Protein AF-A0A9W6RUA5-F1 (afdb_monomer_lite)

Structure (mmCIF, N/CA/C/O backbone):
data_AF-A0A9W6RUA5-F1
#
_entry.id   AF-A0A9W6RUA5-F1
#
loop_
_atom_site.group_PDB
_atom_site.id
_atom_site.type_symbol
_atom_site.label_atom_id
_atom_site.label_alt_id
_atom_site.label_comp_id
_atom_site.label_asym_id
_atom_site.label_entity_id
_atom_site.label_seq_id
_atom_site.pdbx_PDB_ins_code
_atom_site.Cartn_x
_atom_site.Cartn_y
_atom_site.Cartn_z
_atom_site.occupancy
_atom_site.B_iso_or_equiv
_atom_site.auth_seq_id
_atom_site.auth_comp_id
_atom_site.auth_asym_id
_atom_site.auth_atom_id
_atom_site.pdbx_PDB_model_num
ATOM 1 N N . MET A 1 1 ? -28.485 6.569 -10.628 1.00 44.81 1 MET A N 1
ATOM 2 C CA . MET A 1 1 ? -27.071 6.946 -10.854 1.00 44.81 1 MET A CA 1
ATOM 3 C C . MET A 1 1 ? -26.213 5.775 -10.408 1.00 44.81 1 MET A C 1
ATOM 5 O O . MET A 1 1 ? -26.311 5.392 -9.252 1.00 44.81 1 MET A O 1
ATOM 9 N N . SER A 1 2 ? -25.465 5.140 -11.313 1.00 49.28 2 SER A N 1
ATOM 10 C CA . SER A 1 2 ? -24.603 4.003 -10.961 1.00 49.28 2 SER A CA 1
ATOM 11 C C . SER A 1 2 ? -23.405 4.520 -10.165 1.00 49.28 2 SER A C 1
ATOM 13 O O . SER A 1 2 ? -22.523 5.155 -10.741 1.00 49.28 2 SER A O 1
ATOM 15 N N . HIS A 1 3 ? -23.369 4.269 -8.856 1.00 57.75 3 HIS A N 1
ATOM 16 C CA . HIS A 1 3 ? -22.148 4.413 -8.066 1.00 57.75 3 HIS A CA 1
ATOM 17 C C . HIS A 1 3 ? -21.137 3.406 -8.623 1.00 57.75 3 HIS A C 1
ATOM 19 O O . HIS A 1 3 ? -21.284 2.200 -8.449 1.00 57.75 3 HIS A O 1
ATOM 25 N N . ARG A 1 4 ? -20.159 3.872 -9.405 1.00 68.81 4 ARG A N 1
ATOM 26 C CA . ARG A 1 4 ? -19.074 3.008 -9.868 1.00 68.81 4 ARG A CA 1
ATOM 27 C C . ARG A 1 4 ? -18.076 2.908 -8.720 1.00 68.81 4 ARG A C 1
ATOM 29 O O . ARG A 1 4 ? -17.213 3.775 -8.579 1.00 68.81 4 ARG A O 1
ATOM 36 N N . SER A 1 5 ? -18.253 1.891 -7.882 1.00 66.44 5 SER A N 1
ATOM 37 C CA . SER A 1 5 ? -17.296 1.547 -6.835 1.00 66.44 5 SER A CA 1
ATOM 38 C C . SER A 1 5 ? -15.910 1.380 -7.432 1.00 66.44 5 SER A C 1
ATOM 40 O O . SER A 1 5 ? -15.741 0.642 -8.403 1.00 66.44 5 SER A O 1
ATOM 42 N N . ARG A 1 6 ? -14.923 2.091 -6.888 1.00 83.75 6 ARG A N 1
ATOM 43 C CA . ARG A 1 6 ? -13.527 1.967 -7.335 1.00 83.75 6 ARG A CA 1
ATOM 44 C C . ARG A 1 6 ? -12.754 0.926 -6.527 1.00 83.75 6 ARG A C 1
ATOM 46 O O . ARG A 1 6 ? -11.753 0.433 -7.027 1.00 83.75 6 ARG A O 1
ATOM 53 N N . ILE A 1 7 ? -13.207 0.624 -5.305 1.00 92.94 7 ILE A N 1
ATOM 54 C CA . ILE A 1 7 ? -12.603 -0.352 -4.385 1.00 92.94 7 ILE A CA 1
ATOM 55 C C . ILE A 1 7 ? -13.745 -1.046 -3.615 1.00 92.94 7 ILE A C 1
ATOM 57 O O . ILE A 1 7 ? -14.119 -0.588 -2.527 1.00 92.94 7 ILE A O 1
ATOM 61 N N . PRO A 1 8 ? -14.350 -2.099 -4.193 1.00 92.75 8 PRO A N 1
ATOM 62 C CA . PRO A 1 8 ? -15.523 -2.770 -3.627 1.00 92.75 8 PRO A CA 1
ATOM 63 C C . PRO A 1 8 ? -15.309 -3.297 -2.203 1.00 92.75 8 PRO A C 1
ATOM 65 O O . PRO A 1 8 ? -16.216 -3.245 -1.375 1.00 92.75 8 PRO A O 1
ATOM 68 N N . GLU A 1 9 ? -14.101 -3.758 -1.885 1.00 93.56 9 GLU A N 1
ATOM 69 C CA . GLU A 1 9 ? -13.747 -4.313 -0.579 1.00 93.56 9 GLU A CA 1
ATOM 70 C C . GLU A 1 9 ? -13.889 -3.271 0.534 1.00 93.56 9 GLU A C 1
ATOM 72 O O . GLU A 1 9 ? -14.324 -3.603 1.634 1.00 93.56 9 GLU A O 1
ATOM 77 N N . LEU A 1 10 ? -13.568 -2.004 0.249 1.00 94.62 10 LEU A N 1
ATOM 78 C CA . LEU A 1 10 ? -13.733 -0.904 1.201 1.00 94.62 10 LEU A CA 1
ATOM 79 C C . LEU A 1 10 ? -15.156 -0.356 1.211 1.00 94.62 10 LEU A C 1
ATOM 81 O O . LEU A 1 10 ? -15.671 -0.034 2.278 1.00 94.62 10 LEU A O 1
ATOM 85 N N . GLU A 1 11 ? -15.794 -0.247 0.046 1.00 92.44 11 GLU A N 1
ATOM 86 C CA . GLU A 1 11 ? -17.164 0.269 -0.048 1.00 92.44 11 GLU A CA 1
ATOM 87 C C . GLU A 1 11 ? -18.179 -0.665 0.622 1.00 92.44 11 GLU A C 1
ATOM 89 O O . GLU A 1 11 ? -19.146 -0.194 1.215 1.00 92.44 11 GLU A O 1
ATOM 94 N N . SER A 1 12 ? -17.936 -1.979 0.592 1.00 92.38 12 SER A N 1
ATOM 95 C CA . SER A 1 12 ? -18.800 -2.968 1.251 1.00 92.38 12 SER A CA 1
ATOM 96 C C . SER A 1 12 ? -18.865 -2.820 2.780 1.00 92.38 12 SER A C 1
ATOM 98 O O . SER A 1 12 ? -19.728 -3.416 3.426 1.00 92.38 12 SER A O 1
ATOM 100 N N . ILE A 1 13 ? -17.971 -2.024 3.374 1.00 95.00 13 ILE A N 1
ATOM 101 C CA . ILE A 1 13 ? -17.905 -1.795 4.815 1.00 95.00 13 ILE A CA 1
ATOM 102 C C . ILE A 1 13 ? -18.815 -0.620 5.180 1.00 95.00 13 ILE A C 1
ATOM 104 O O . ILE A 1 13 ? -18.435 0.548 5.102 1.00 95.00 13 ILE A O 1
ATOM 108 N N . GLU A 1 14 ? -20.021 -0.935 5.644 1.00 93.44 14 GLU A N 1
ATOM 109 C CA . GLU A 1 14 ? -20.927 0.062 6.214 1.00 93.44 14 GLU A CA 1
ATOM 110 C C . GLU A 1 14 ? -20.340 0.648 7.513 1.00 93.44 14 GLU A C 1
ATOM 112 O O . GLU A 1 14 ? -19.930 -0.082 8.423 1.00 93.44 14 GLU A O 1
ATOM 117 N N . TRP A 1 15 ? -20.328 1.979 7.636 1.00 93.06 15 TRP A N 1
ATOM 118 C CA . TRP A 1 15 ? -19.870 2.672 8.843 1.00 93.06 15 TRP A CA 1
ATOM 119 C C . TRP A 1 15 ? -20.868 2.516 9.993 1.00 93.06 15 TRP A C 1
ATOM 121 O O . TRP A 1 15 ? -21.678 3.399 10.270 1.00 93.06 15 TRP A O 1
ATOM 131 N N . LYS A 1 16 ? -20.787 1.382 10.693 1.00 92.06 16 LYS A N 1
ATOM 132 C CA . LYS A 1 16 ? -21.674 1.044 11.803 1.00 92.06 16 LYS A CA 1
ATOM 133 C C . LYS A 1 16 ? -20.898 0.544 13.018 1.00 92.06 16 LYS A C 1
ATOM 135 O O . LYS A 1 16 ? -20.475 -0.609 13.110 1.00 92.06 16 LYS A O 1
ATOM 140 N N . GLY A 1 17 ? -20.786 1.425 14.009 1.00 87.38 17 GLY A N 1
ATOM 141 C CA . GLY A 1 17 ? -20.171 1.120 15.297 1.00 87.38 17 GLY A CA 1
ATOM 142 C C . GLY A 1 17 ? -18.655 0.918 15.230 1.00 87.38 17 GLY A C 1
ATOM 143 O O . GLY A 1 17 ? -17.983 1.297 14.279 1.00 87.38 17 GLY A O 1
ATOM 144 N N . SER A 1 18 ? -18.094 0.332 16.286 1.00 88.69 18 SER A N 1
ATOM 145 C CA . SER A 1 18 ? -16.641 0.197 16.449 1.00 88.69 18 SER A CA 1
ATOM 146 C C . SER A 1 18 ? -16.002 -0.858 15.554 1.00 88.69 18 SER A C 1
ATOM 148 O O . SER A 1 18 ? -14.815 -0.765 15.235 1.00 88.69 18 SER A O 1
ATOM 150 N N . LYS A 1 19 ? -16.780 -1.863 15.145 1.00 93.56 19 LYS A N 1
ATOM 151 C CA . LYS A 1 19 ? -16.299 -2.960 14.309 1.00 93.56 19 LYS A CA 1
ATOM 152 C C . LYS A 1 19 ? -15.930 -2.484 12.902 1.00 93.56 19 LYS A C 1
ATOM 154 O O . LYS A 1 19 ? -14.888 -2.897 12.403 1.00 93.56 19 LYS A O 1
ATOM 159 N N . SER A 1 20 ? -16.706 -1.571 12.311 1.00 96.44 20 SER A N 1
ATOM 160 C CA . SER A 1 20 ? -16.448 -1.083 10.951 1.00 96.44 20 SER A CA 1
ATOM 161 C C . SER A 1 20 ? -15.109 -0.352 10.828 1.00 96.44 20 SER A C 1
ATOM 163 O O . SER A 1 20 ? -14.445 -0.484 9.811 1.00 96.44 20 SER A O 1
ATOM 165 N N . VAL A 1 21 ? -14.648 0.349 11.875 1.00 96.50 21 VAL A N 1
ATOM 166 C CA . VAL A 1 21 ? -13.318 0.992 11.880 1.00 96.50 21 VAL A CA 1
ATOM 167 C C . VAL A 1 21 ? -12.201 -0.048 11.825 1.00 96.50 21 VAL A C 1
ATOM 169 O O . VAL A 1 21 ? -11.250 0.094 11.059 1.00 96.50 21 VAL A O 1
ATOM 172 N N . ALA A 1 22 ? -12.319 -1.115 12.619 1.00 96.44 22 ALA A N 1
ATOM 173 C CA . ALA A 1 22 ? -11.337 -2.192 12.625 1.00 96.44 22 ALA A CA 1
ATOM 174 C C . ALA A 1 22 ? -11.327 -2.956 11.294 1.00 96.44 22 ALA A C 1
ATOM 176 O O . ALA A 1 22 ? -10.247 -3.253 10.779 1.00 96.44 22 ALA A O 1
ATOM 177 N N . ASP A 1 23 ? -12.510 -3.232 10.742 1.00 97.62 23 ASP A N 1
ATOM 178 C CA . ASP A 1 23 ? -12.665 -3.908 9.457 1.00 97.62 23 ASP A CA 1
ATOM 179 C C . ASP A 1 23 ? -12.092 -3.038 8.323 1.00 97.62 23 ASP A C 1
ATOM 181 O O . ASP A 1 23 ? -11.258 -3.519 7.561 1.00 97.62 23 ASP A O 1
ATOM 185 N N . TYR A 1 24 ? -12.405 -1.737 8.280 1.00 97.88 24 TYR A N 1
ATOM 186 C CA . TYR A 1 24 ? -11.880 -0.808 7.270 1.00 97.88 24 TYR A CA 1
ATOM 187 C C . TYR A 1 24 ? -10.355 -0.677 7.332 1.00 97.88 24 TYR A C 1
ATOM 189 O O . TYR A 1 24 ? -9.669 -0.805 6.317 1.00 97.88 24 TYR A O 1
ATOM 197 N N . SER A 1 25 ? -9.797 -0.481 8.532 1.00 97.69 25 SER A N 1
ATOM 198 C CA . SER A 1 25 ? -8.345 -0.437 8.733 1.00 97.69 25 SER A CA 1
ATOM 199 C C . SER A 1 25 ? -7.656 -1.724 8.291 1.00 97.69 25 SER A C 1
ATOM 201 O O . SER A 1 25 ? -6.570 -1.664 7.716 1.00 97.69 25 SER A O 1
ATOM 203 N N . ARG A 1 26 ? -8.252 -2.889 8.571 1.00 98.19 26 ARG A N 1
ATOM 204 C CA . ARG A 1 26 ? -7.689 -4.183 8.178 1.00 98.19 26 ARG A CA 1
ATOM 205 C C . ARG A 1 26 ? -7.740 -4.363 6.663 1.00 98.19 26 ARG A C 1
ATOM 207 O O . ARG A 1 26 ? -6.691 -4.593 6.072 1.00 98.19 26 ARG A O 1
ATOM 214 N N . THR A 1 27 ? -8.915 -4.212 6.057 1.00 98.25 27 THR A N 1
ATOM 215 C CA . THR A 1 27 ? -9.113 -4.390 4.613 1.00 98.25 27 THR A CA 1
ATOM 216 C C . THR A 1 27 ? -8.244 -3.424 3.816 1.00 98.25 27 THR A C 1
ATOM 218 O O . THR A 1 27 ? -7.530 -3.842 2.913 1.00 98.25 27 THR A O 1
ATOM 221 N N . GLY A 1 28 ? -8.206 -2.143 4.194 1.00 98.12 28 GLY A N 1
ATOM 222 C CA . GLY A 1 28 ? -7.357 -1.164 3.513 1.00 98.12 28 GLY A CA 1
ATOM 223 C C . GLY A 1 28 ? -5.864 -1.459 3.664 1.00 98.12 28 GLY A C 1
ATOM 224 O O . GLY A 1 28 ? -5.095 -1.240 2.732 1.00 98.12 28 GLY A O 1
ATOM 225 N N . ARG A 1 29 ? -5.436 -1.975 4.825 1.00 98.25 29 ARG A N 1
ATOM 226 C CA . ARG A 1 29 ? -4.042 -2.379 5.041 1.00 98.25 29 ARG A CA 1
ATOM 227 C C . ARG A 1 29 ? -3.675 -3.553 4.142 1.00 98.25 29 ARG A C 1
ATOM 229 O O . ARG A 1 29 ? -2.571 -3.560 3.609 1.00 98.25 29 ARG A O 1
ATOM 236 N N . ASP A 1 30 ? -4.563 -4.529 4.012 1.00 98.31 30 ASP A N 1
ATOM 237 C CA . ASP A 1 30 ? -4.330 -5.705 3.177 1.00 98.31 30 ASP A CA 1
ATOM 238 C C . ASP A 1 30 ? -4.241 -5.281 1.697 1.00 98.31 30 ASP A C 1
ATOM 240 O O . ASP A 1 30 ? -3.213 -5.526 1.073 1.00 98.31 30 ASP A O 1
ATOM 244 N N . LEU A 1 31 ? -5.179 -4.456 1.210 1.00 98.31 31 LEU A N 1
ATOM 245 C CA . LEU A 1 31 ? -5.121 -3.863 -0.137 1.00 98.31 31 LEU A CA 1
ATOM 246 C C . LEU A 1 31 ? -3.827 -3.084 -0.410 1.00 98.31 31 LEU A C 1
ATOM 248 O O . LEU A 1 31 ? -3.216 -3.227 -1.466 1.00 98.31 31 LEU A O 1
ATOM 252 N N . ALA A 1 32 ? -3.385 -2.253 0.538 1.00 98.44 32 ALA A N 1
ATOM 253 C CA . ALA A 1 32 ? -2.148 -1.492 0.384 1.00 98.44 32 ALA A CA 1
ATOM 254 C C . ALA A 1 32 ? -0.918 -2.413 0.314 1.00 98.44 32 ALA A C 1
ATOM 256 O O . ALA A 1 32 ? 0.016 -2.144 -0.437 1.00 98.44 32 ALA A O 1
ATOM 257 N N . ARG A 1 33 ? -0.901 -3.519 1.068 1.00 98.38 33 ARG A N 1
ATOM 258 C CA . ARG A 1 33 ? 0.197 -4.496 1.016 1.00 98.38 33 ARG A CA 1
ATOM 259 C C . ARG A 1 33 ? 0.203 -5.278 -0.291 1.00 98.38 33 ARG A C 1
ATOM 261 O O . ARG A 1 33 ? 1.280 -5.459 -0.853 1.00 98.38 33 ARG A O 1
ATOM 268 N N . ASP A 1 34 ? -0.966 -5.680 -0.772 1.00 98.44 34 ASP A N 1
ATOM 269 C CA . ASP A 1 34 ? -1.104 -6.385 -2.046 1.00 98.44 34 ASP A CA 1
ATOM 270 C C . ASP A 1 34 ? -0.643 -5.483 -3.195 1.00 98.44 34 ASP A C 1
ATOM 272 O O . ASP A 1 34 ? 0.176 -5.883 -4.022 1.00 98.44 34 ASP A O 1
ATOM 276 N N . PHE A 1 35 ? -1.051 -4.210 -3.180 1.00 98.44 35 PHE A N 1
ATOM 277 C CA . PHE A 1 35 ? -0.605 -3.258 -4.190 1.00 98.44 35 PHE A CA 1
ATOM 278 C C . PHE A 1 35 ? 0.890 -2.930 -4.078 1.00 98.44 35 PHE A C 1
ATOM 280 O O . PHE A 1 35 ? 1.566 -2.778 -5.094 1.00 98.44 35 PHE A O 1
ATOM 287 N N . ALA A 1 36 ? 1.444 -2.860 -2.863 1.00 98.69 36 ALA A N 1
ATOM 288 C CA . ALA A 1 36 ? 2.886 -2.718 -2.674 1.00 98.69 36 ALA A CA 1
ATOM 289 C C . ALA A 1 36 ? 3.655 -3.881 -3.320 1.00 98.69 36 ALA A C 1
ATOM 291 O O . ALA A 1 36 ? 4.673 -3.654 -3.974 1.00 98.69 36 ALA A O 1
ATOM 292 N N . TRP A 1 37 ? 3.169 -5.112 -3.144 1.00 98.50 37 TRP A N 1
ATOM 293 C CA . TRP A 1 37 ? 3.781 -6.302 -3.727 1.00 98.50 37 TRP A CA 1
ATOM 294 C C . TRP A 1 37 ? 3.714 -6.282 -5.258 1.00 98.50 37 TRP A C 1
ATOM 296 O O . TRP A 1 37 ? 4.745 -6.452 -5.907 1.00 98.50 37 TRP A O 1
ATOM 306 N N . GLU A 1 38 ? 2.546 -5.962 -5.821 1.00 98.62 38 GLU A N 1
ATOM 307 C CA . GLU A 1 38 ? 2.345 -5.832 -7.270 1.00 98.62 38 GLU A CA 1
ATOM 308 C C . GLU A 1 38 ? 3.291 -4.788 -7.884 1.00 98.62 38 GLU A C 1
ATOM 310 O O . GLU A 1 38 ? 3.996 -5.063 -8.855 1.00 98.62 38 GLU A O 1
ATOM 315 N N . LEU A 1 39 ? 3.383 -3.600 -7.274 1.00 98.69 39 LEU A N 1
ATOM 316 C CA . LEU A 1 39 ? 4.283 -2.533 -7.724 1.00 98.69 39 LEU A CA 1
ATOM 317 C C . LEU A 1 39 ? 5.757 -2.947 -7.648 1.00 98.69 39 LEU A C 1
ATOM 319 O O . LEU A 1 39 ? 6.548 -2.561 -8.510 1.00 98.69 39 LEU A O 1
ATOM 323 N N . HIS A 1 40 ? 6.139 -3.712 -6.623 1.00 98.31 40 HIS A N 1
ATOM 324 C CA . HIS A 1 40 ? 7.506 -4.198 -6.473 1.00 98.31 40 HIS A CA 1
ATOM 325 C C . HIS A 1 40 ? 7.851 -5.238 -7.544 1.00 98.31 40 HIS A C 1
ATOM 327 O O . HIS A 1 40 ? 8.877 -5.093 -8.205 1.00 98.31 40 HIS A O 1
ATOM 333 N N . SER A 1 41 ? 6.972 -6.221 -7.766 1.00 98.31 41 SER A N 1
ATOM 334 C CA . SER A 1 41 ? 7.133 -7.237 -8.817 1.00 98.31 41 SER A CA 1
ATOM 335 C C . SER A 1 41 ? 7.194 -6.594 -10.206 1.00 98.31 41 SER A C 1
ATOM 337 O O . SER A 1 41 ? 8.151 -6.792 -10.956 1.00 98.31 41 SER A O 1
ATOM 339 N N . SER A 1 42 ? 6.245 -5.700 -10.502 1.00 98.56 42 SER A N 1
ATOM 340 C CA . SER A 1 42 ? 6.215 -4.911 -11.738 1.00 98.56 42 SER A CA 1
ATOM 341 C C . SER A 1 42 ? 7.488 -4.079 -11.948 1.00 98.56 42 SER A C 1
ATOM 343 O O . SER A 1 42 ? 7.915 -3.872 -13.084 1.00 98.56 42 SER A O 1
ATOM 345 N N . ALA A 1 43 ? 8.130 -3.591 -10.879 1.00 98.62 43 ALA A N 1
ATOM 346 C CA . ALA A 1 43 ? 9.393 -2.865 -10.993 1.00 98.62 43 ALA A CA 1
ATOM 347 C C . ALA A 1 43 ? 10.536 -3.757 -11.494 1.00 98.62 43 ALA A C 1
ATOM 349 O O . ALA A 1 43 ? 11.358 -3.299 -12.293 1.00 98.62 43 ALA A O 1
ATOM 350 N N . ASP A 1 44 ? 10.598 -5.006 -11.031 1.00 98.25 44 ASP A N 1
ATOM 351 C CA . ASP A 1 44 ? 11.619 -5.966 -11.447 1.00 98.25 44 ASP A CA 1
ATOM 352 C C . ASP A 1 44 ? 11.420 -6.378 -12.911 1.00 98.25 44 ASP A C 1
ATOM 354 O O . ASP A 1 44 ? 12.371 -6.328 -13.699 1.00 98.25 44 ASP A O 1
ATOM 358 N N . GLU A 1 45 ? 10.178 -6.672 -13.304 1.00 98.50 45 GLU A N 1
ATOM 359 C CA . GLU A 1 45 ? 9.821 -6.981 -14.692 1.00 98.50 45 GLU A CA 1
ATOM 360 C C . GLU A 1 45 ? 10.129 -5.810 -15.632 1.00 98.50 45 GLU A C 1
ATOM 362 O O . GLU A 1 45 ? 10.820 -5.973 -16.643 1.00 98.50 45 GLU A O 1
ATOM 367 N N . LEU A 1 46 ? 9.701 -4.596 -15.267 1.00 98.31 46 LEU A N 1
ATOM 368 C CA . LEU A 1 46 ? 9.961 -3.392 -16.052 1.00 98.31 46 LEU A CA 1
ATOM 369 C C . LEU A 1 46 ? 11.464 -3.144 -16.212 1.00 98.31 46 LEU A C 1
ATOM 371 O O . LEU A 1 46 ? 11.936 -2.827 -17.307 1.00 98.31 46 LEU A O 1
ATOM 375 N N . GLN A 1 47 ? 12.241 -3.299 -15.136 1.00 98.38 47 GLN A N 1
ATOM 376 C CA . GLN A 1 47 ? 13.690 -3.135 -15.200 1.00 98.38 47 GLN A CA 1
ATOM 377 C C . GLN A 1 47 ? 14.325 -4.149 -16.157 1.00 98.38 47 GLN A C 1
ATOM 379 O O . GLN A 1 47 ? 15.234 -3.775 -16.907 1.00 98.38 47 GLN A O 1
ATOM 384 N N . ALA A 1 48 ? 13.874 -5.405 -16.136 1.00 97.75 48 ALA A N 1
ATOM 385 C CA . ALA A 1 48 ? 14.377 -6.460 -17.009 1.00 97.75 48 ALA A CA 1
ATOM 386 C C . ALA A 1 48 ? 14.073 -6.160 -18.485 1.00 97.75 48 ALA A C 1
ATOM 388 O O . ALA A 1 48 ? 14.996 -6.147 -19.305 1.00 97.75 48 ALA A O 1
ATOM 389 N N . ILE A 1 49 ? 12.819 -5.816 -18.802 1.00 97.69 49 ILE A N 1
ATOM 390 C CA . ILE A 1 49 ? 12.368 -5.473 -20.161 1.00 97.69 49 ILE A CA 1
ATOM 391 C C . ILE A 1 49 ? 13.170 -4.294 -20.722 1.00 97.69 49 ILE A C 1
ATOM 393 O O . ILE A 1 49 ? 13.678 -4.353 -21.843 1.00 97.69 49 ILE A O 1
ATOM 397 N N . LEU A 1 50 ? 13.333 -3.227 -19.936 1.00 96.69 50 LEU A N 1
ATOM 398 C CA . LEU A 1 50 ? 14.077 -2.046 -20.374 1.00 96.69 50 LEU A CA 1
ATOM 399 C C . LEU A 1 50 ? 15.578 -2.329 -20.506 1.00 96.69 50 LEU A C 1
ATOM 401 O O . LEU A 1 50 ? 16.215 -1.847 -21.440 1.00 96.69 50 LEU A O 1
ATOM 405 N N . SER A 1 51 ? 16.156 -3.134 -19.610 1.00 95.88 51 SER A N 1
ATOM 406 C CA . SER A 1 51 ? 17.581 -3.495 -19.670 1.00 95.88 51 SER A CA 1
ATOM 407 C C . SER A 1 51 ? 17.923 -4.353 -20.890 1.00 95.88 51 SER A C 1
ATOM 409 O O . SER A 1 51 ? 19.061 -4.303 -21.364 1.00 95.88 51 SER A O 1
ATOM 411 N N . ALA A 1 52 ? 16.957 -5.116 -21.408 1.00 94.88 52 ALA A N 1
ATOM 412 C CA . ALA A 1 52 ? 17.111 -5.927 -22.612 1.00 94.88 52 ALA A CA 1
ATOM 413 C C . ALA A 1 52 ? 17.276 -5.087 -23.893 1.00 94.88 52 ALA A C 1
ATOM 415 O O . ALA A 1 52 ? 17.779 -5.596 -24.887 1.00 94.88 52 ALA A O 1
ATOM 416 N N . GLN A 1 53 ? 16.970 -3.783 -23.861 1.00 93.06 53 GLN A N 1
ATOM 417 C CA . GLN A 1 53 ? 17.159 -2.855 -24.990 1.00 93.06 53 GLN A CA 1
ATOM 418 C C . GLN A 1 53 ? 18.634 -2.467 -25.232 1.00 93.06 53 GLN A C 1
ATOM 420 O O . GLN A 1 53 ? 18.941 -1.506 -25.943 1.00 93.06 53 GLN A O 1
ATOM 425 N N . LYS A 1 54 ? 19.587 -3.176 -24.615 1.00 88.19 54 LYS A N 1
ATOM 426 C CA . LYS A 1 54 ? 21.018 -2.932 -24.810 1.00 88.19 54 LYS A CA 1
ATOM 427 C C . LYS A 1 54 ? 21.393 -3.178 -26.276 1.00 88.19 54 LYS A C 1
ATOM 429 O O . LYS A 1 54 ? 21.143 -4.250 -26.809 1.00 88.19 54 LYS A O 1
ATOM 434 N N . GLY A 1 55 ? 22.065 -2.204 -26.893 1.00 86.31 55 GLY A N 1
ATOM 435 C CA . GLY A 1 55 ? 22.473 -2.281 -28.300 1.00 86.31 55 GLY A CA 1
ATOM 436 C C . GLY A 1 55 ? 21.409 -1.793 -29.286 1.00 86.31 55 GLY A C 1
ATOM 437 O O . GLY A 1 55 ? 21.647 -1.833 -30.488 1.00 86.31 55 GLY A O 1
ATOM 438 N N . HIS A 1 56 ? 20.266 -1.293 -28.800 1.00 88.62 56 HIS A N 1
ATOM 439 C CA . HIS A 1 56 ? 19.259 -0.675 -29.654 1.00 88.62 56 HIS A CA 1
ATOM 440 C C . HIS A 1 56 ? 19.852 0.542 -30.404 1.00 88.62 56 HIS A C 1
ATOM 442 O O . HIS A 1 56 ? 20.403 1.429 -29.742 1.00 88.62 56 HIS A O 1
ATOM 448 N N . PRO A 1 57 ? 19.713 0.650 -31.744 1.00 90.31 57 PRO A N 1
ATOM 449 C CA . PRO A 1 57 ? 20.344 1.712 -32.542 1.00 90.31 57 PRO A CA 1
ATOM 450 C C . PRO A 1 57 ? 20.005 3.140 -32.087 1.00 90.31 57 PRO A C 1
ATOM 452 O O . PRO A 1 57 ? 20.868 4.010 -32.060 1.00 90.31 57 PRO A O 1
ATOM 455 N N . LEU A 1 58 ? 18.763 3.381 -31.652 1.00 92.00 58 LEU A N 1
ATOM 456 C CA . LEU A 1 58 ? 18.339 4.690 -31.124 1.0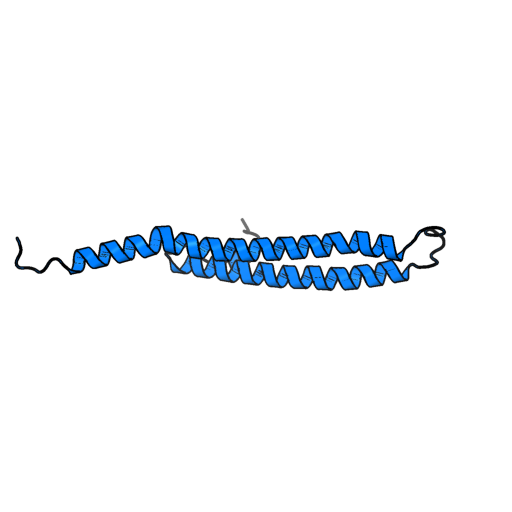0 92.00 58 LEU A CA 1
ATOM 457 C C . LEU A 1 58 ? 18.865 5.007 -29.711 1.00 92.00 58 LEU A C 1
ATOM 459 O O . LEU A 1 58 ? 18.698 6.124 -29.233 1.00 92.00 58 LEU A O 1
ATOM 463 N N . LEU A 1 59 ? 19.462 4.034 -29.019 1.00 90.31 59 LEU A N 1
ATOM 464 C CA . LEU A 1 59 ? 19.981 4.176 -27.653 1.00 90.31 59 LEU A CA 1
ATOM 465 C C . LEU A 1 59 ? 21.515 4.071 -27.603 1.00 90.31 59 LEU A C 1
ATOM 467 O O . LEU A 1 59 ? 22.089 3.876 -26.529 1.00 90.31 59 LEU A O 1
ATOM 471 N N . LEU A 1 60 ? 22.191 4.185 -28.752 1.00 83.75 60 LEU A N 1
ATOM 472 C CA . LEU A 1 60 ? 23.649 4.126 -28.836 1.00 83.75 60 LEU A CA 1
ATOM 473 C C . LEU A 1 60 ? 24.303 5.219 -27.978 1.00 83.75 60 LEU A C 1
ATOM 475 O O . LEU A 1 60 ? 23.854 6.361 -27.933 1.00 83.75 60 LEU A O 1
ATOM 479 N N . GLY A 1 61 ? 25.364 4.842 -27.260 1.00 83.12 61 GLY A N 1
ATOM 480 C CA . GLY A 1 61 ? 26.074 5.726 -26.328 1.00 83.12 61 GLY A CA 1
ATOM 481 C C . GLY A 1 61 ? 25.396 5.916 -24.964 1.00 83.12 61 GLY A C 1
ATOM 482 O O . GLY A 1 61 ? 25.968 6.565 -24.091 1.00 83.12 61 GLY A O 1
ATOM 483 N N . LEU A 1 62 ? 24.209 5.340 -24.735 1.00 90.44 62 LEU A N 1
ATOM 484 C CA . LEU A 1 62 ? 23.517 5.417 -23.448 1.00 90.44 62 LEU A CA 1
ATOM 485 C C . LEU A 1 62 ? 23.725 4.158 -22.601 1.00 90.44 62 LEU A C 1
ATOM 487 O O . LEU A 1 62 ? 23.610 3.032 -23.084 1.00 90.44 62 LEU A O 1
ATOM 491 N N . ASP A 1 63 ? 23.916 4.343 -21.290 1.00 93.06 63 ASP A N 1
ATOM 492 C CA . ASP A 1 63 ? 23.828 3.235 -20.335 1.00 93.06 63 ASP A CA 1
ATOM 493 C C . ASP A 1 63 ? 22.357 2.872 -20.080 1.00 93.06 63 ASP A C 1
ATOM 495 O O . ASP A 1 63 ? 21.674 3.418 -19.202 1.00 93.06 63 ASP A O 1
ATOM 499 N N . VAL A 1 64 ? 21.863 1.941 -20.895 1.00 94.88 64 VAL A N 1
ATOM 500 C CA . VAL A 1 64 ? 20.493 1.421 -20.834 1.00 94.88 64 VAL A CA 1
ATOM 501 C C . VAL A 1 64 ? 20.189 0.793 -19.471 1.00 94.88 64 VAL A C 1
ATOM 503 O O . VAL A 1 64 ? 19.086 0.972 -18.958 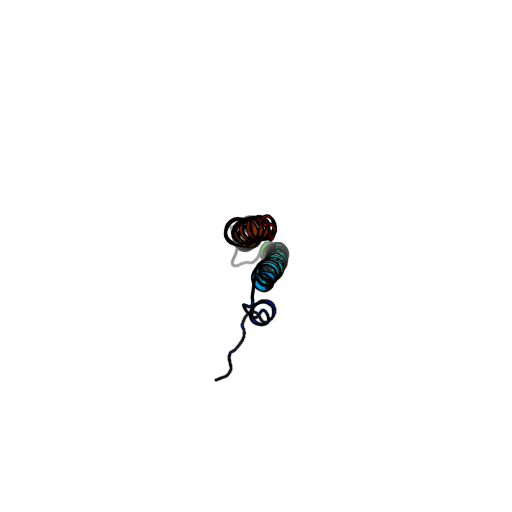1.00 94.88 64 VAL A O 1
ATOM 506 N N . LYS A 1 65 ? 21.157 0.127 -18.827 1.00 94.44 65 LYS A N 1
ATOM 507 C CA . LYS A 1 65 ? 20.940 -0.542 -17.533 1.00 94.44 65 LYS A CA 1
ATOM 508 C C . LYS A 1 65 ? 20.734 0.470 -16.410 1.00 94.44 65 LYS A C 1
ATOM 510 O O . LYS A 1 65 ? 19.826 0.309 -15.592 1.00 94.44 65 LYS A O 1
ATOM 515 N N . ILE A 1 66 ? 21.539 1.534 -16.374 1.00 96.56 66 ILE A N 1
ATOM 516 C CA . ILE A 1 66 ? 21.364 2.618 -15.396 1.00 96.56 66 ILE A CA 1
ATOM 517 C C . ILE A 1 66 ? 20.019 3.314 -15.611 1.00 96.56 66 ILE A C 1
ATOM 519 O O . ILE A 1 66 ? 19.306 3.593 -14.645 1.00 96.56 66 ILE A O 1
ATOM 523 N N . ARG A 1 67 ? 19.650 3.581 -16.867 1.00 96.50 67 ARG A N 1
ATOM 524 C CA . ARG A 1 67 ? 18.372 4.225 -17.199 1.00 96.50 67 ARG A CA 1
ATOM 525 C C . ARG A 1 67 ? 17.180 3.350 -16.810 1.00 96.50 67 ARG A C 1
ATOM 527 O O . ARG A 1 67 ? 16.295 3.843 -16.117 1.00 96.50 67 ARG A O 1
ATOM 534 N N . ALA A 1 68 ? 17.202 2.062 -17.146 1.00 97.56 68 ALA A N 1
ATOM 535 C CA . ALA A 1 68 ? 16.185 1.092 -16.740 1.00 97.56 68 ALA A CA 1
ATOM 536 C C . ALA A 1 68 ? 16.014 1.051 -15.214 1.00 97.56 68 ALA A C 1
ATOM 538 O O . ALA A 1 68 ? 14.896 1.158 -14.713 1.00 97.56 68 ALA A O 1
ATOM 539 N N . ARG A 1 69 ? 17.126 0.998 -14.464 1.00 98.06 69 ARG A N 1
ATOM 540 C CA . ARG A 1 69 ? 17.104 1.047 -12.993 1.00 98.06 69 ARG A CA 1
ATOM 541 C C . ARG A 1 69 ? 16.450 2.325 -12.466 1.00 98.06 69 ARG A C 1
ATOM 543 O O . ARG A 1 69 ? 15.664 2.260 -11.527 1.00 98.06 69 ARG A O 1
ATOM 550 N N . ARG A 1 70 ? 16.761 3.487 -13.052 1.00 98.19 70 ARG A N 1
ATOM 551 C CA . ARG A 1 70 ? 16.164 4.772 -12.645 1.00 98.19 70 ARG A CA 1
ATOM 552 C C . ARG A 1 70 ? 14.657 4.804 -12.886 1.00 98.19 70 ARG A C 1
ATOM 554 O O . ARG A 1 70 ? 13.938 5.292 -12.022 1.00 98.19 70 ARG A O 1
ATOM 561 N N . VAL A 1 71 ? 14.188 4.260 -14.010 1.00 98.00 71 VAL A N 1
ATOM 562 C CA . VAL A 1 71 ? 12.752 4.165 -14.314 1.00 98.00 71 VAL A CA 1
ATOM 563 C C . VAL A 1 71 ? 12.056 3.229 -13.321 1.00 98.00 71 VAL A C 1
ATOM 565 O O . VAL A 1 71 ? 11.112 3.644 -12.651 1.00 98.00 71 VAL A O 1
ATOM 568 N N . ALA A 1 72 ? 12.572 2.012 -13.135 1.00 98.62 72 ALA A N 1
ATOM 569 C CA . ALA A 1 72 ? 12.015 1.036 -12.196 1.00 98.62 72 ALA A CA 1
ATOM 570 C C . ALA A 1 72 ? 12.012 1.523 -10.735 1.00 98.62 72 ALA A C 1
ATOM 572 O O . ALA A 1 72 ? 11.123 1.172 -9.960 1.00 98.62 72 ALA A O 1
ATOM 573 N N . ALA A 1 73 ? 12.963 2.381 -10.349 1.00 98.62 73 ALA A N 1
ATOM 574 C CA . ALA A 1 73 ? 13.003 2.963 -9.009 1.00 98.62 73 ALA A CA 1
ATOM 575 C C . ALA A 1 73 ? 11.730 3.752 -8.651 1.00 98.62 73 ALA A C 1
ATOM 577 O O . ALA A 1 73 ? 11.395 3.838 -7.473 1.00 98.62 73 ALA A O 1
ATOM 578 N N . HIS A 1 74 ? 10.998 4.303 -9.625 1.00 98.69 74 HIS A N 1
ATOM 579 C CA . HIS A 1 74 ? 9.728 4.979 -9.346 1.00 98.69 74 HIS A CA 1
ATOM 580 C C . HIS A 1 74 ? 8.648 4.009 -8.852 1.00 98.69 74 HIS A C 1
ATOM 582 O O . HIS A 1 74 ? 7.951 4.336 -7.894 1.00 98.69 74 HIS A O 1
ATOM 588 N N . LEU A 1 75 ? 8.557 2.809 -9.434 1.00 98.56 75 LEU A N 1
ATOM 589 C CA . LEU A 1 75 ? 7.633 1.773 -8.965 1.00 98.56 75 LEU A CA 1
ATOM 590 C C . LEU A 1 75 ? 8.035 1.245 -7.584 1.00 98.56 75 LEU A C 1
ATOM 592 O O . LEU A 1 75 ? 7.179 1.113 -6.714 1.00 98.56 75 LEU A O 1
ATOM 596 N N . ARG A 1 76 ? 9.338 1.059 -7.329 1.00 98.62 76 ARG A N 1
ATOM 597 C CA . ARG A 1 76 ? 9.835 0.677 -5.992 1.00 98.62 76 ARG A CA 1
ATOM 598 C C . ARG A 1 76 ? 9.456 1.709 -4.922 1.00 98.62 76 ARG A C 1
ATOM 600 O O . ARG A 1 76 ? 8.946 1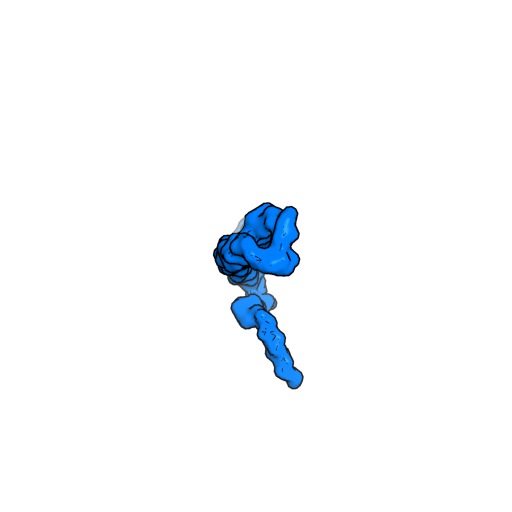.338 -3.872 1.00 98.62 76 ARG A O 1
ATOM 607 N N . ARG A 1 77 ? 9.623 3.006 -5.208 1.00 98.69 77 ARG A N 1
ATOM 608 C CA . ARG A 1 77 ? 9.191 4.085 -4.297 1.00 98.69 77 ARG A CA 1
ATOM 609 C C . ARG A 1 77 ? 7.673 4.125 -4.120 1.00 98.69 77 ARG A C 1
ATOM 611 O O . ARG A 1 77 ? 7.194 4.399 -3.026 1.00 98.69 77 ARG A O 1
ATOM 618 N N . ALA A 1 78 ? 6.907 3.859 -5.178 1.00 98.62 78 ALA A N 1
ATOM 619 C CA . ALA A 1 78 ? 5.454 3.762 -5.073 1.00 98.62 78 ALA A CA 1
ATOM 620 C C . ALA A 1 78 ? 5.042 2.596 -4.155 1.00 98.62 78 ALA A C 1
ATOM 622 O O . ALA A 1 78 ? 4.178 2.782 -3.300 1.00 98.62 78 ALA A O 1
ATOM 623 N N . ALA A 1 79 ? 5.711 1.442 -4.264 1.00 98.62 79 ALA A N 1
ATOM 624 C CA . ALA A 1 79 ? 5.515 0.302 -3.371 1.00 98.62 79 ALA A CA 1
ATOM 625 C C . ALA A 1 79 ? 5.819 0.659 -1.904 1.00 98.62 79 ALA A C 1
ATOM 627 O O . ALA A 1 79 ? 5.012 0.383 -1.019 1.00 98.62 79 ALA A O 1
ATOM 628 N N . GLU A 1 80 ? 6.936 1.344 -1.638 1.00 98.56 80 GLU A N 1
ATOM 629 C CA . GLU A 1 80 ? 7.265 1.863 -0.299 1.00 98.56 80 GLU A CA 1
ATOM 630 C C . GLU A 1 80 ? 6.185 2.823 0.226 1.00 98.56 80 GLU A C 1
ATOM 632 O O . GLU A 1 80 ? 5.787 2.747 1.391 1.00 98.56 80 GLU A O 1
ATOM 637 N N . GLY A 1 81 ? 5.651 3.685 -0.644 1.00 98.75 81 GLY A N 1
ATOM 638 C CA . GLY A 1 81 ? 4.522 4.555 -0.322 1.00 98.75 81 GLY A CA 1
ATOM 639 C C . GLY A 1 81 ? 3.293 3.770 0.144 1.00 98.75 81 GLY A C 1
ATOM 640 O O . GLY A 1 81 ? 2.683 4.125 1.154 1.00 98.75 81 GLY A O 1
ATOM 641 N N . GLN A 1 82 ? 2.970 2.662 -0.527 1.00 98.69 82 GLN A N 1
ATOM 642 C CA . GLN A 1 82 ? 1.866 1.785 -0.128 1.00 98.69 82 GLN A CA 1
ATOM 643 C C . GLN A 1 82 ? 2.120 1.086 1.219 1.00 98.69 82 GLN A C 1
ATOM 645 O O . GLN A 1 82 ? 1.206 0.970 2.038 1.00 98.69 82 GLN A O 1
ATOM 650 N N . VAL A 1 83 ? 3.366 0.717 1.534 1.00 98.44 83 VAL A N 1
ATOM 651 C CA . VAL A 1 83 ? 3.727 0.239 2.884 1.00 98.44 83 VAL A CA 1
ATOM 652 C C . VAL A 1 83 ? 3.468 1.323 3.941 1.00 98.44 83 VAL A C 1
ATOM 654 O O . VAL A 1 83 ? 2.951 1.030 5.024 1.00 98.44 83 VAL A O 1
ATOM 657 N N . GLY A 1 84 ? 3.755 2.589 3.622 1.00 98.62 84 GLY A N 1
ATOM 658 C CA . GLY A 1 84 ? 3.419 3.735 4.470 1.00 98.62 84 GLY A CA 1
ATOM 659 C C . GLY A 1 84 ? 1.913 3.877 4.720 1.00 98.62 84 GLY A C 1
ATOM 660 O O . GLY A 1 84 ? 1.493 4.070 5.865 1.00 98.62 84 GLY A O 1
ATOM 661 N N . VAL A 1 85 ? 1.093 3.704 3.677 1.00 98.62 85 VAL A N 1
ATOM 662 C CA . VAL A 1 85 ? -0.378 3.679 3.787 1.00 98.62 85 VAL A CA 1
ATOM 663 C C . VAL A 1 85 ? -0.833 2.554 4.718 1.00 98.62 85 VAL A C 1
ATOM 665 O O . VAL A 1 85 ? -1.604 2.797 5.650 1.00 98.62 85 VAL A O 1
ATOM 668 N N . ALA A 1 86 ? -0.304 1.340 4.542 1.00 98.44 86 ALA A N 1
ATOM 669 C CA . ALA A 1 86 ? -0.620 0.202 5.401 1.00 98.44 86 ALA A CA 1
ATOM 670 C C . ALA A 1 86 ? -0.300 0.490 6.883 1.00 98.44 86 ALA A C 1
ATOM 672 O O . ALA A 1 86 ? -1.113 0.208 7.768 1.00 98.44 86 ALA A O 1
ATOM 673 N N . ALA A 1 87 ? 0.852 1.105 7.169 1.00 98.62 87 ALA A N 1
ATOM 674 C CA . ALA A 1 87 ? 1.232 1.487 8.528 1.00 98.62 87 ALA A CA 1
ATOM 675 C C . ALA A 1 87 ? 0.301 2.561 9.121 1.00 98.62 87 ALA A C 1
ATOM 677 O O . ALA A 1 87 ? -0.077 2.476 10.294 1.00 98.62 87 ALA A O 1
ATOM 678 N N . ALA A 1 88 ? -0.105 3.554 8.325 1.00 98.69 88 ALA A N 1
ATOM 679 C CA . ALA A 1 88 ? -1.053 4.579 8.754 1.00 98.69 88 ALA A CA 1
ATOM 680 C C . ALA A 1 88 ? -2.428 3.982 9.107 1.00 98.69 88 ALA A C 1
ATOM 682 O O . ALA A 1 88 ? -3.025 4.370 10.110 1.00 98.69 88 ALA A O 1
ATOM 683 N N . LEU A 1 89 ? -2.896 2.979 8.359 1.00 98.50 89 LEU A N 1
ATOM 684 C CA . LEU A 1 89 ? -4.169 2.299 8.630 1.00 98.50 89 LEU A CA 1
ATOM 685 C C . LEU A 1 89 ? -4.150 1.457 9.914 1.00 98.50 89 LEU A C 1
ATOM 687 O O . LEU A 1 89 ? -5.169 1.365 10.604 1.00 98.50 89 LEU A O 1
ATOM 691 N N . VAL A 1 90 ? -2.995 0.901 10.293 1.00 98.38 90 VAL A N 1
ATOM 692 C CA . VAL A 1 90 ? -2.815 0.274 11.616 1.00 98.38 90 VAL A CA 1
ATOM 693 C C . VAL A 1 90 ? -2.922 1.323 12.724 1.00 98.38 90 VAL A C 1
ATOM 695 O O . VAL A 1 90 ? -3.629 1.109 13.713 1.00 98.38 90 VAL A O 1
ATOM 698 N N . LYS A 1 91 ? -2.264 2.476 12.544 1.00 98.56 91 LYS A N 1
ATOM 699 C CA . LYS A 1 91 ? -2.318 3.590 13.502 1.00 98.56 91 LYS A CA 1
ATOM 700 C C . LYS A 1 91 ? -3.731 4.148 13.650 1.00 98.56 91 LYS A C 1
ATOM 702 O O . LYS A 1 91 ? -4.132 4.421 14.774 1.00 98.56 91 LYS A O 1
ATOM 707 N N . LEU A 1 92 ? -4.501 4.237 12.563 1.00 98.00 92 LEU A N 1
ATOM 708 C CA . LEU A 1 92 ? -5.910 4.643 12.587 1.00 98.00 92 LEU A CA 1
ATOM 709 C C . LEU A 1 92 ? -6.723 3.809 13.588 1.00 98.00 92 LEU A C 1
ATOM 711 O O . LEU A 1 92 ? -7.376 4.363 14.469 1.00 98.00 92 LEU A O 1
ATOM 715 N N . ASN A 1 93 ? -6.652 2.478 13.498 1.00 97.38 93 ASN A N 1
ATOM 716 C CA . ASN A 1 93 ? -7.401 1.600 14.401 1.00 97.38 93 ASN A CA 1
ATOM 717 C C . ASN A 1 93 ? -6.897 1.695 15.850 1.00 97.38 93 ASN A C 1
ATOM 719 O O . ASN A 1 93 ? -7.687 1.664 16.7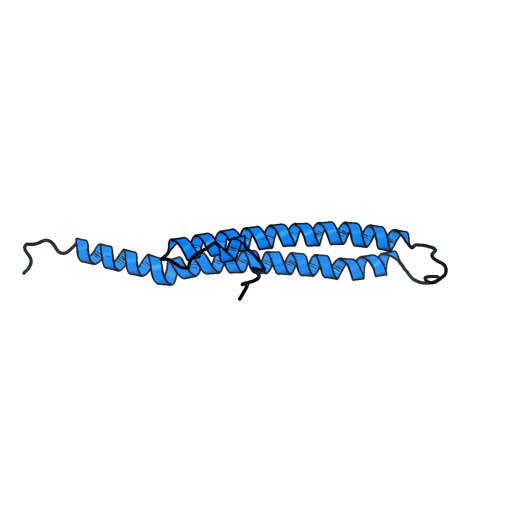94 1.00 97.38 93 ASN A O 1
ATOM 723 N N . ALA A 1 94 ? -5.579 1.807 16.042 1.00 97.88 94 ALA A N 1
ATOM 724 C CA . ALA A 1 94 ? -4.993 1.974 17.370 1.00 97.88 94 ALA A CA 1
ATOM 725 C C . ALA A 1 94 ? -5.464 3.279 18.032 1.00 97.88 94 ALA A C 1
ATOM 727 O O . ALA A 1 94 ? -5.896 3.270 19.186 1.00 97.88 94 ALA A O 1
ATOM 728 N N . GLU A 1 95 ? -5.449 4.378 17.281 1.00 98.19 95 GLU A N 1
ATOM 729 C CA . GLU A 1 95 ? -5.896 5.687 17.745 1.00 98.19 95 GLU A CA 1
ATOM 730 C C . GLU A 1 95 ? -7.397 5.694 18.039 1.00 98.19 95 GLU A C 1
ATOM 732 O O . GLU A 1 95 ? -7.815 6.156 19.099 1.00 98.19 95 GLU A O 1
ATOM 737 N N . TYR A 1 96 ? -8.208 5.086 17.169 1.00 96.75 96 TYR A N 1
ATOM 738 C CA . TYR A 1 96 ? -9.639 4.917 17.411 1.00 96.75 96 TYR A CA 1
ATOM 739 C C . TYR A 1 96 ? -9.917 4.183 18.733 1.00 96.75 96 TYR A C 1
ATOM 741 O O . TYR A 1 96 ? -10.718 4.635 19.556 1.00 96.75 96 TYR A O 1
ATOM 749 N N . LYS A 1 97 ? -9.217 3.071 18.984 1.00 95.81 97 LYS A N 1
ATOM 750 C CA . LYS A 1 97 ? -9.358 2.321 20.240 1.00 95.81 97 LYS A CA 1
ATOM 751 C C . LYS A 1 97 ? -8.965 3.161 21.453 1.00 95.81 97 LYS A C 1
ATOM 753 O O . LYS A 1 97 ? -9.672 3.130 22.461 1.00 95.81 97 LYS A O 1
ATOM 758 N N . ARG A 1 98 ? -7.872 3.918 21.347 1.00 97.00 98 ARG A N 1
ATOM 759 C CA . ARG A 1 98 ? -7.371 4.794 22.412 1.00 97.00 98 ARG A CA 1
ATOM 760 C C . ARG A 1 98 ? -8.362 5.903 22.760 1.00 97.00 98 ARG A C 1
ATOM 762 O O . ARG A 1 98 ? -8.621 6.119 23.938 1.00 97.00 98 ARG A O 1
ATOM 769 N N . GLN A 1 99 ? -8.914 6.574 21.752 1.00 96.50 99 GLN A N 1
ATOM 770 C CA . GLN A 1 99 ? -9.742 7.770 21.930 1.00 96.50 99 GLN A CA 1
ATOM 771 C C . GLN A 1 99 ? -11.214 7.458 22.217 1.00 96.50 99 GLN A C 1
ATOM 773 O O . GLN A 1 99 ? -11.865 8.192 22.951 1.00 96.50 99 GLN A O 1
ATOM 778 N N . PHE A 1 100 ? -11.755 6.372 21.659 1.00 94.31 100 PHE A N 1
ATOM 779 C CA . PHE A 1 100 ? -13.199 6.116 21.703 1.00 94.31 100 PHE A CA 1
ATOM 780 C C . PHE A 1 100 ? -13.567 4.842 22.460 1.00 94.31 100 PHE A C 1
ATOM 782 O O . PHE A 1 100 ? -14.539 4.835 23.214 1.00 94.31 100 PHE A O 1
ATOM 789 N N . VAL A 1 101 ? -12.799 3.758 22.306 1.00 93.62 101 VAL A N 1
ATOM 790 C CA . VAL A 1 101 ? -13.144 2.470 22.934 1.00 93.62 101 VAL A CA 1
ATOM 791 C C . VAL A 1 101 ? -12.728 2.439 24.403 1.00 93.62 101 VAL A C 1
ATOM 793 O O . VAL A 1 101 ? -13.538 2.078 25.259 1.00 93.62 101 VAL A O 1
ATOM 796 N N . ALA A 1 102 ? -11.493 2.838 24.714 1.00 93.44 102 ALA A N 1
ATOM 797 C CA . ALA A 1 102 ? -10.980 2.797 26.081 1.00 93.44 102 ALA A CA 1
ATOM 798 C C . ALA A 1 102 ? -11.766 3.713 27.047 1.00 93.44 102 ALA A C 1
ATOM 800 O O . ALA A 1 102 ? -12.176 3.224 28.105 1.00 93.44 102 ALA A O 1
ATOM 801 N N . PRO A 1 103 ? -12.089 4.979 26.704 1.00 93.50 103 PRO A N 1
ATOM 802 C CA . PRO A 1 103 ? -12.876 5.835 27.594 1.00 93.50 103 PRO A CA 1
ATOM 803 C C . PRO A 1 103 ? -14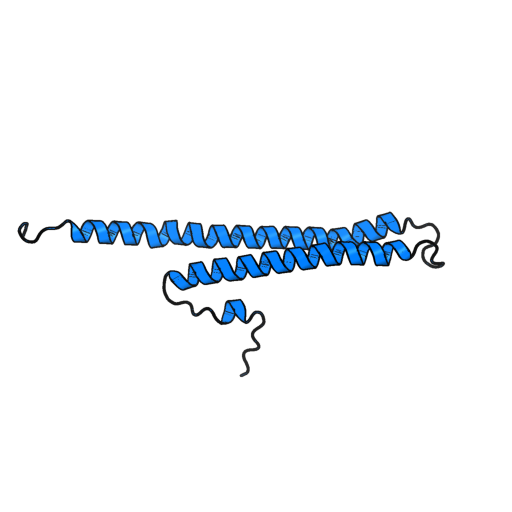.310 5.334 27.786 1.00 93.50 103 PRO A C 1
ATOM 805 O O . PRO A 1 103 ? -14.819 5.333 28.908 1.00 93.50 103 PRO A O 1
ATOM 808 N N . ALA A 1 104 ? -14.951 4.835 26.722 1.00 89.88 104 ALA A N 1
ATOM 809 C CA . ALA A 1 104 ? -16.296 4.272 26.809 1.00 89.88 104 ALA A CA 1
ATOM 810 C C . ALA A 1 104 ? -16.345 3.026 27.712 1.00 89.88 104 ALA A C 1
ATOM 812 O O . ALA A 1 104 ? -17.281 2.861 28.499 1.00 89.88 104 ALA A O 1
ATOM 813 N N . ALA A 1 105 ? -15.328 2.161 27.638 1.00 89.12 105 ALA A N 1
ATOM 814 C CA . ALA A 1 105 ? -15.205 1.001 28.517 1.00 89.12 105 ALA A CA 1
ATOM 815 C C . ALA A 1 105 ? -15.008 1.416 29.986 1.00 89.12 105 ALA A C 1
ATOM 817 O O . ALA A 1 105 ? -15.686 0.886 30.870 1.00 89.12 105 ALA A O 1
ATOM 818 N N . ALA A 1 106 ? -14.147 2.406 30.244 1.00 88.69 106 ALA A N 1
ATOM 819 C CA . ALA A 1 106 ? -13.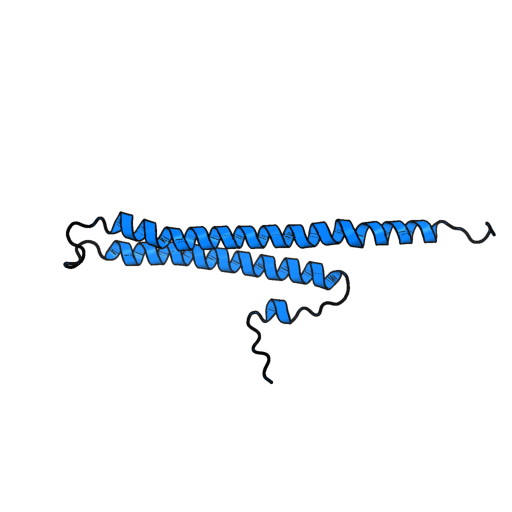902 2.925 31.588 1.00 88.69 106 ALA A CA 1
ATOM 820 C C . ALA A 1 106 ? -15.161 3.559 32.211 1.00 88.69 106 ALA A C 1
ATOM 822 O O . ALA A 1 106 ? -15.450 3.336 33.388 1.00 88.69 106 ALA A O 1
ATOM 823 N N . ALA A 1 107 ? -15.946 4.305 31.427 1.00 87.75 107 ALA A N 1
ATOM 824 C CA . ALA A 1 107 ? -17.209 4.887 31.881 1.00 87.75 107 ALA A CA 1
ATOM 825 C C . ALA A 1 107 ? -18.230 3.806 32.275 1.00 87.75 107 ALA A C 1
ATOM 827 O O . ALA A 1 107 ? -18.795 3.860 33.367 1.00 87.75 107 ALA A O 1
ATOM 828 N N . LYS A 1 108 ? -18.403 2.771 31.438 1.00 83.56 108 LYS A N 1
ATOM 829 C CA . LYS A 1 108 ? -19.304 1.642 31.737 1.00 83.56 108 LYS A CA 1
ATOM 830 C C . LYS A 1 108 ? -18.905 0.885 33.004 1.00 83.56 108 LYS A C 1
ATOM 832 O O . LYS A 1 108 ? -19.782 0.448 33.749 1.00 83.56 108 LYS A O 1
ATOM 837 N N . ALA A 1 109 ? -17.605 0.728 33.255 1.00 80.62 109 ALA A N 1
ATOM 838 C CA . ALA A 1 109 ? -17.111 0.084 34.469 1.00 80.62 109 ALA A CA 1
ATOM 839 C C . ALA A 1 109 ? -17.497 0.875 35.731 1.00 80.62 109 ALA A C 1
ATOM 841 O O . ALA A 1 109 ? -17.978 0.281 36.690 1.00 80.62 109 ALA A O 1
ATOM 842 N N . LYS A 1 110 ? -17.384 2.213 35.708 1.00 74.19 110 LYS A N 1
ATOM 843 C CA . LYS A 1 110 ? -17.776 3.075 36.839 1.00 74.19 110 LYS A CA 1
ATOM 844 C C . LYS A 1 110 ? -19.272 3.001 37.156 1.00 74.19 110 LYS A C 1
ATOM 846 O O . LYS A 1 110 ? -19.641 2.993 38.325 1.00 74.19 110 LYS A O 1
ATOM 851 N N . THR A 1 111 ? -20.131 2.913 36.140 1.00 73.44 111 THR A N 1
ATOM 852 C CA . THR A 1 111 ? -21.588 2.812 36.338 1.00 73.44 111 THR A CA 1
ATOM 853 C C . THR A 1 111 ? -21.995 1.509 37.027 1.00 73.44 111 THR A C 1
ATOM 855 O O . THR A 1 111 ? -22.886 1.527 37.868 1.00 73.44 111 THR A O 1
ATOM 858 N N . LYS A 1 112 ? -21.327 0.387 36.726 1.00 63.75 112 LYS A N 1
ATOM 859 C CA . LYS A 1 112 ? -21.615 -0.909 37.366 1.00 63.75 112 LYS A CA 1
ATOM 860 C C . LYS A 1 112 ? -21.228 -0.969 38.849 1.00 63.75 112 LYS A C 1
ATOM 862 O O . LYS A 1 112 ? -21.731 -1.833 39.559 1.00 63.75 112 LYS A O 1
ATOM 867 N N . THR A 1 113 ? -20.344 -0.087 39.310 1.00 62.53 113 THR A N 1
ATOM 868 C CA . THR A 1 113 ? -19.830 -0.107 40.688 1.00 62.53 113 THR A CA 1
ATOM 869 C C . THR A 1 113 ? -20.773 0.553 41.701 1.00 62.53 113 THR A C 1
ATOM 871 O O . THR A 1 113 ? -20.670 0.240 42.884 1.00 62.53 113 THR A O 1
ATOM 874 N N . LYS A 1 114 ? -21.731 1.398 41.283 1.00 57.03 114 LYS A N 1
ATOM 875 C CA . LYS A 1 114 ? -22.755 1.930 42.203 1.00 57.03 114 LYS A CA 1
ATOM 876 C C . LYS A 1 114 ? -23.754 0.824 42.561 1.00 57.03 114 LYS A C 1
ATOM 878 O O . LYS A 1 114 ? -24.571 0.436 41.727 1.00 57.03 114 LYS A O 1
ATOM 883 N N . ARG A 1 115 ? -23.655 0.278 43.778 1.00 62.81 115 ARG A N 1
ATOM 884 C CA . ARG A 1 115 ? -24.582 -0.746 44.293 1.00 62.81 115 ARG A CA 1
ATOM 885 C C . ARG A 1 115 ? -25.897 -0.102 44.774 1.00 62.81 115 ARG A C 1
ATOM 887 O O . ARG A 1 115 ? -25.889 1.070 45.131 1.00 62.81 115 ARG A O 1
ATOM 894 N N . PRO A 1 116 ? -27.019 -0.849 44.820 1.00 59.62 116 PRO A N 1
ATOM 895 C CA . PRO A 1 116 ? -28.369 -0.281 44.957 1.00 59.62 116 PRO A CA 1
ATOM 896 C C . PRO A 1 116 ? -28.740 0.307 46.329 1.00 59.62 116 PRO A C 1
ATOM 898 O O . PRO A 1 116 ? -29.894 0.666 46.514 1.00 59.62 116 PRO A O 1
ATOM 901 N N . TRP A 1 117 ? -27.824 0.363 47.297 1.00 69.88 117 TRP A N 1
ATOM 902 C CA . TRP A 1 117 ? -28.121 0.788 48.673 1.00 69.88 117 TRP A CA 1
ATOM 903 C C . TRP A 1 117 ? -27.476 2.129 49.071 1.00 69.88 117 TRP A C 1
ATOM 905 O O . TRP A 1 117 ? -27.549 2.505 50.233 1.00 69.88 117 TRP A O 1
ATOM 915 N N . GLU A 1 118 ? -26.875 2.867 48.130 1.00 59.38 118 GLU A N 1
ATOM 916 C CA . GLU A 1 118 ? -26.234 4.178 48.375 1.00 59.38 118 GLU A CA 1
ATOM 917 C C . GLU A 1 118 ? -27.026 5.373 47.786 1.00 59.38 118 GLU A C 1
ATOM 919 O O . GLU A 1 118 ? -26.440 6.251 47.145 1.00 59.38 118 GLU A O 1
ATOM 924 N N . LEU A 1 119 ? -28.353 5.410 47.976 1.00 52.78 119 LEU A N 1
ATOM 925 C CA . LEU A 1 119 ? -29.203 6.588 47.715 1.00 52.78 119 LEU A CA 1
ATOM 926 C C . LEU A 1 119 ? -29.979 6.993 48.967 1.00 52.78 119 LEU A C 1
ATOM 928 O O . LEU A 1 119 ? -30.584 6.088 49.582 1.00 52.78 119 LEU A O 1
#

Sequence (119 aa):
MSHRSRIPELESIEWKGSKSVADYSRTGRDLARDFAWELHSSADELQAILSAQKGHPLLLGLDVKIRARRVAAHLRRAAEGQVGVAAALVKLNAEYKRQFVAPAAAAKAKTKTKRPWEL

Organism: NCBI:txid478107

Foldseek 3Di:
DDPPDPDCLLVVQDPDPLVSLVSNLVSLLVVLQVLLVVLLVVLVVQLVVQQVCPPPPVQPPHPSNVVSNVVSVVSNVVSVVSNVSSVVSVVSSVVCCVPPVVVVVVVVVVVVPDDPPPD

Radius of gyration: 24.85 Å; chains: 1; bounding box: 55×15×81 Å

pLDDT: mean 91.06, std 12.27, range [44.81, 98.75]

Secondary structure (DSSP, 8-state):
-----S-HHHHT----HHHHHHHHHHHHHHHHHHHHHHHHHHHHHHHHHHHTTTT-GGGTTS-HHHHHHHHHHHHHHHHHHHHHHHHHHHHHHHHHIIIIIHHHHHHHHHHHH--TT--

InterPro domains:
  IPR053789 Plasmid transfer protein TraA-like [PF28214] (12-104)